Protein AF-A0A3P1ZSD2-F1 (afdb_monomer_lite)

Sequence (55 aa):
MSTAAHRRHDISDSVWKKLEPHLPGREGSWGGRAHDNRRFINAVFRIMRTGAPWR

Structure (mmCIF, N/CA/C/O backbone):
data_AF-A0A3P1ZSD2-F1
#
_entry.id   AF-A0A3P1ZSD2-F1
#
loop_
_atom_site.group_PDB
_atom_site.id
_atom_site.type_symbol
_atom_site.label_atom_id
_atom_site.label_alt_id
_atom_site.label_comp_id
_atom_site.label_asym_id
_atom_site.label_entity_id
_atom_site.label_seq_id
_atom_site.pdbx_PDB_ins_code
_atom_site.Cartn_x
_atom_site.Cartn_y
_atom_site.Cartn_z
_atom_site.occupancy
_atom_site.B_iso_or_equiv
_atom_site.auth_seq_id
_atom_site.auth_comp_id
_atom_site.auth_asym_id
_atom_site.auth_atom_id
_atom_site.pdbx_PDB_model_num
ATOM 1 N N . MET A 1 1 ? -15.718 18.401 -7.630 1.00 35.31 1 MET A N 1
ATOM 2 C CA . MET A 1 1 ? -15.319 17.098 -7.056 1.00 35.31 1 MET A CA 1
ATOM 3 C C . MET A 1 1 ? -14.046 16.675 -7.763 1.00 35.31 1 MET A C 1
ATOM 5 O O . MET A 1 1 ? -14.112 16.322 -8.931 1.00 35.31 1 MET A O 1
ATOM 9 N N . SER A 1 2 ? -12.887 1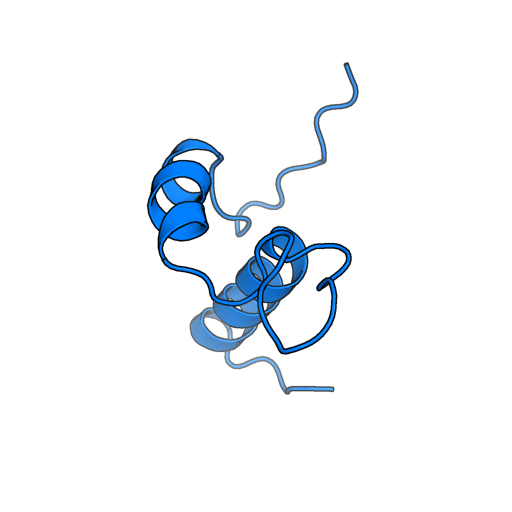6.859 -7.128 1.00 33.03 2 SER A N 1
ATOM 10 C CA . SER A 1 2 ? -11.601 16.543 -7.755 1.00 33.03 2 SER A CA 1
ATOM 11 C C . SER A 1 2 ? -11.469 15.026 -7.795 1.00 33.03 2 SER A C 1
ATOM 13 O O . SER A 1 2 ? -11.228 14.401 -6.764 1.00 33.03 2 SER A O 1
ATOM 15 N N . THR A 1 3 ? -11.732 14.418 -8.949 1.00 43.06 3 THR A N 1
ATOM 16 C CA . THR A 1 3 ? -11.464 13.001 -9.172 1.00 43.06 3 THR A CA 1
ATOM 17 C C . THR A 1 3 ? -9.964 12.835 -8.993 1.00 43.06 3 THR A C 1
ATOM 19 O O . THR A 1 3 ? -9.201 13.209 -9.883 1.00 43.06 3 THR A O 1
ATOM 22 N N . ALA A 1 4 ? -9.528 12.360 -7.819 1.00 53.41 4 ALA A N 1
ATOM 23 C CA . ALA A 1 4 ? -8.151 11.941 -7.614 1.00 53.41 4 ALA A CA 1
ATOM 24 C C . ALA A 1 4 ? -7.818 11.064 -8.815 1.00 53.41 4 ALA A C 1
ATOM 26 O O . ALA A 1 4 ? -8.537 10.092 -9.067 1.00 53.41 4 ALA A O 1
ATOM 27 N N . ALA A 1 5 ? -6.860 11.516 -9.628 1.00 46.47 5 ALA A N 1
ATOM 28 C CA . ALA A 1 5 ? -6.517 10.894 -10.890 1.00 46.47 5 ALA A CA 1
ATOM 29 C C . ALA A 1 5 ? -6.152 9.444 -10.586 1.00 46.47 5 ALA A C 1
ATOM 31 O O . ALA A 1 5 ? -5.031 9.172 -10.165 1.00 46.47 5 ALA A O 1
ATOM 32 N N . HIS A 1 6 ? -7.126 8.542 -10.721 1.00 55.88 6 HIS A N 1
ATOM 33 C CA . HIS A 1 6 ? -6.929 7.121 -10.527 1.00 55.88 6 HIS A CA 1
ATOM 34 C C . HIS A 1 6 ? -5.950 6.742 -11.621 1.00 55.88 6 HIS A C 1
ATOM 36 O O . HIS A 1 6 ? -6.319 6.634 -12.796 1.00 55.88 6 HIS A O 1
ATOM 42 N N . ARG A 1 7 ? -4.666 6.614 -11.271 1.00 63.66 7 ARG A N 1
ATOM 43 C CA . ARG A 1 7 ? -3.725 6.008 -12.199 1.00 63.66 7 ARG A CA 1
ATOM 44 C C . ARG A 1 7 ? -4.291 4.625 -12.466 1.00 63.66 7 ARG A C 1
ATOM 46 O O . ARG A 1 7 ? -4.836 3.991 -11.569 1.00 63.66 7 ARG A O 1
ATOM 53 N N . ARG A 1 8 ? -4.137 4.129 -13.692 1.00 63.69 8 ARG A N 1
ATOM 54 C CA . ARG A 1 8 ? -4.636 2.819 -14.162 1.00 63.69 8 ARG A CA 1
ATOM 55 C C . ARG A 1 8 ? -4.302 1.624 -13.238 1.00 63.69 8 ARG A C 1
ATOM 57 O O . ARG A 1 8 ? -4.765 0.514 -13.466 1.00 63.69 8 ARG A O 1
ATOM 64 N N . HIS A 1 9 ? -3.450 1.832 -12.242 1.00 69.12 9 HIS A N 1
ATOM 65 C CA . HIS A 1 9 ? -2.901 0.835 -11.340 1.00 69.12 9 HIS A CA 1
ATOM 66 C C . HIS A 1 9 ? -3.206 1.101 -9.862 1.00 69.12 9 HIS A C 1
ATOM 68 O O . HIS A 1 9 ? -2.679 0.377 -9.023 1.00 69.12 9 HIS A O 1
ATOM 74 N N . ASP A 1 10 ? -4.004 2.122 -9.545 1.00 76.69 10 ASP A N 1
ATOM 75 C CA . ASP A 1 10 ? -4.489 2.341 -8.186 1.00 76.69 10 ASP A CA 1
ATOM 76 C C . ASP A 1 10 ? -5.640 1.378 -7.878 1.00 76.69 10 ASP A C 1
ATOM 78 O O . ASP A 1 10 ? -6.436 1.022 -8.752 1.00 76.69 10 ASP A O 1
ATOM 82 N N . ILE A 1 11 ? -5.737 0.958 -6.618 1.00 79.81 11 ILE A N 1
ATOM 83 C CA . ILE A 1 11 ? -6.839 0.118 -6.154 1.00 79.81 11 ILE A CA 1
ATOM 84 C C . ILE A 1 11 ? -8.156 0.904 -6.158 1.00 79.81 11 ILE A C 1
ATOM 86 O O . ILE A 1 11 ? -8.225 2.060 -5.716 1.00 79.81 11 ILE A O 1
ATOM 90 N N . SER A 1 12 ? -9.217 0.254 -6.637 1.00 82.25 12 SER A N 1
ATOM 91 C CA . SER A 1 12 ? -10.563 0.822 -6.621 1.00 82.25 12 SER A CA 1
ATOM 92 C C . SER A 1 12 ? -11.077 0.987 -5.190 1.00 82.25 12 SER A C 1
ATOM 94 O O . SER A 1 12 ? -10.702 0.237 -4.284 1.00 82.25 12 SER A O 1
ATOM 96 N N . ASP A 1 13 ? -12.003 1.925 -4.985 1.00 80.50 13 ASP A N 1
ATOM 97 C CA . ASP A 1 13 ? -12.639 2.145 -3.679 1.00 80.50 13 ASP A CA 1
ATOM 98 C C . ASP A 1 13 ? -13.345 0.898 -3.135 1.00 80.50 13 ASP A C 1
ATOM 100 O O . ASP A 1 13 ? -13.391 0.677 -1.927 1.00 80.50 13 ASP A O 1
ATOM 104 N N . SER A 1 14 ? -13.881 0.052 -4.018 1.00 82.75 14 SER A N 1
ATOM 105 C CA . SER A 1 14 ? -14.556 -1.189 -3.631 1.00 82.75 14 SER A CA 1
ATOM 106 C C . SER A 1 14 ? -13.591 -2.243 -3.086 1.0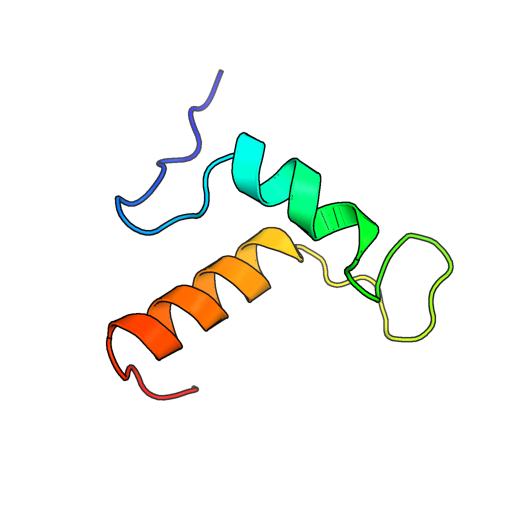0 82.75 14 SER A C 1
ATOM 108 O O . SER A 1 14 ? -13.932 -2.948 -2.137 1.00 82.75 14 SER A O 1
ATOM 110 N N . VAL A 1 15 ? -12.387 -2.341 -3.656 1.00 83.81 15 VAL A N 1
ATOM 111 C CA . VAL A 1 15 ? -11.314 -3.201 -3.137 1.00 83.81 15 VAL A CA 1
ATOM 112 C C . VAL A 1 15 ? -10.757 -2.607 -1.847 1.00 83.8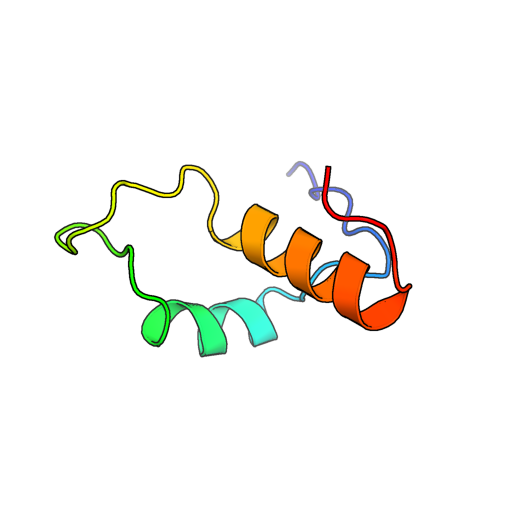1 15 VAL A C 1
ATOM 114 O O . VAL A 1 15 ? -10.579 -3.330 -0.869 1.00 83.81 15 VAL A O 1
ATOM 117 N N . TRP A 1 16 ? -10.569 -1.285 -1.811 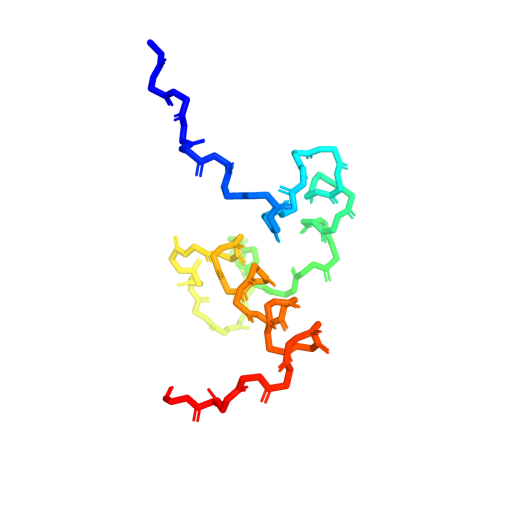1.00 83.69 16 TRP A N 1
ATOM 118 C CA . TRP A 1 16 ? -10.110 -0.577 -0.620 1.00 83.69 16 TRP A CA 1
ATOM 119 C C . TRP A 1 16 ? -11.020 -0.812 0.590 1.00 83.69 16 TRP A C 1
ATOM 121 O O . TRP A 1 16 ? -10.531 -1.220 1.637 1.00 83.69 16 TRP A O 1
ATOM 131 N N . LYS A 1 17 ? -12.341 -0.661 0.437 1.00 84.25 17 LYS A N 1
ATOM 132 C CA . LYS A 1 17 ? -13.320 -0.886 1.518 1.00 84.25 17 LYS A CA 1
ATOM 133 C C . LYS A 1 17 ? -13.280 -2.294 2.112 1.00 84.25 17 LYS A C 1
ATOM 135 O O . LYS A 1 17 ? -13.617 -2.471 3.277 1.00 84.25 17 LYS A O 1
ATOM 140 N N . LYS A 1 18 ? -12.896 -3.299 1.320 1.00 86.56 18 LYS A N 1
ATOM 141 C CA . LYS A 1 18 ? -12.726 -4.676 1.803 1.00 86.56 18 LYS A CA 1
ATOM 142 C C . LYS A 1 18 ? -11.408 -4.856 2.551 1.00 86.56 18 LYS A C 1
ATOM 144 O O . LYS A 1 18 ? -11.363 -5.633 3.490 1.00 86.56 18 LYS A O 1
ATOM 149 N N . LEU A 1 19 ? -10.354 -4.153 2.139 1.00 81.38 19 LEU A N 1
ATOM 150 C CA . LEU A 1 19 ? -9.013 -4.275 2.711 1.00 81.38 19 LEU A CA 1
ATOM 151 C C . LEU A 1 19 ? -8.833 -3.455 3.997 1.00 81.38 19 LEU A C 1
ATOM 153 O O . LEU A 1 19 ? -8.224 -3.931 4.949 1.00 81.38 19 LEU A O 1
ATOM 157 N N . GLU A 1 20 ? -9.385 -2.242 4.029 1.00 79.44 20 GLU A N 1
ATOM 158 C CA . GLU A 1 20 ? -9.329 -1.304 5.155 1.00 79.44 20 GLU A CA 1
ATOM 159 C C . GLU A 1 20 ? -9.611 -1.926 6.539 1.00 79.44 20 GLU A C 1
ATOM 161 O O . GLU A 1 20 ? -8.867 -1.620 7.472 1.00 79.44 20 GLU A O 1
ATOM 166 N N . PRO A 1 21 ? -10.620 -2.801 6.733 1.00 81.75 21 PRO A N 1
ATOM 167 C CA . PRO A 1 21 ? -10.860 -3.424 8.035 1.00 81.75 21 PRO A CA 1
ATOM 168 C C . PRO A 1 21 ? -9.793 -4.420 8.491 1.00 81.75 21 PRO A C 1
ATOM 170 O O . PRO A 1 21 ? -9.737 -4.717 9.680 1.00 81.75 21 PRO A O 1
ATOM 173 N N . HIS A 1 22 ? -8.956 -4.919 7.586 1.00 78.69 22 HIS A N 1
ATOM 174 C CA . HIS A 1 22 ? -7.913 -5.896 7.898 1.00 78.69 22 HIS A CA 1
ATOM 175 C C . HIS A 1 22 ? -6.536 -5.259 8.115 1.00 78.69 22 HIS A C 1
ATOM 177 O O . HIS A 1 22 ? -5.596 -5.959 8.487 1.00 78.69 22 HIS A O 1
ATOM 183 N N . LEU A 1 23 ? -6.392 -3.952 7.874 1.00 73.75 23 LEU A N 1
ATOM 184 C CA . LEU A 1 23 ? -5.111 -3.267 8.001 1.00 73.75 23 LEU A CA 1
ATOM 185 C C . LEU A 1 23 ? -4.822 -2.876 9.465 1.00 73.75 23 LEU A C 1
ATOM 187 O O . LEU A 1 23 ? -5.656 -2.220 10.098 1.00 73.75 23 LEU A O 1
ATOM 191 N N . PRO A 1 24 ? -3.631 -3.212 10.000 1.00 66.19 24 PRO A N 1
ATOM 192 C CA . PRO A 1 24 ? -3.136 -2.618 11.239 1.00 66.19 24 PRO A CA 1
ATOM 193 C C . PRO A 1 24 ? -2.806 -1.134 10.991 1.00 66.19 24 PRO A C 1
ATOM 195 O O . PRO A 1 24 ? -2.279 -0.788 9.937 1.00 66.19 24 PRO A O 1
ATOM 198 N N . GLY A 1 25 ? -3.136 -0.239 11.928 1.00 61.94 25 GLY A N 1
ATOM 199 C CA . GLY A 1 25 ? -2.959 1.217 11.769 1.00 61.94 25 GLY A CA 1
ATOM 200 C C . GLY A 1 25 ? -4.255 2.044 11.740 1.00 61.94 25 GLY A C 1
ATOM 201 O O . GLY A 1 25 ? -4.223 3.215 11.363 1.00 61.94 25 GLY A O 1
ATOM 202 N N . ARG A 1 26 ? -5.399 1.463 12.135 1.00 60.59 26 ARG A N 1
ATOM 203 C CA . ARG A 1 26 ? -6.619 2.208 12.503 1.00 60.59 26 ARG A CA 1
ATOM 204 C C . ARG A 1 26 ? -6.378 3.135 13.695 1.00 60.59 26 ARG A C 1
ATOM 206 O O . ARG A 1 26 ? -5.479 2.895 14.504 1.00 60.59 26 ARG A O 1
ATOM 213 N N . GLU A 1 27 ? -7.218 4.159 13.821 1.00 50.81 27 GLU A N 1
ATOM 214 C CA . GLU A 1 27 ? -7.281 5.024 15.002 1.00 50.81 27 GLU A CA 1
ATOM 215 C C . GLU A 1 27 ? -7.313 4.155 16.277 1.00 50.81 27 GLU A C 1
ATOM 217 O O . GLU A 1 27 ? -8.214 3.339 16.453 1.00 50.81 27 GLU A O 1
ATOM 222 N N . GLY A 1 28 ? -6.260 4.240 17.100 1.00 51.78 28 GLY A N 1
ATOM 223 C CA . GLY A 1 28 ? -6.094 3.427 18.314 1.00 51.78 28 GLY A CA 1
ATOM 224 C C . GLY A 1 28 ? -5.191 2.187 18.209 1.00 51.78 28 GLY A C 1
ATOM 225 O O . GLY A 1 28 ? -4.983 1.524 19.221 1.00 51.78 28 GLY A O 1
ATOM 226 N N . SER A 1 29 ? -4.612 1.871 17.045 1.00 54.59 29 SER A N 1
ATOM 227 C CA . SER A 1 29 ? -3.669 0.745 16.902 1.00 54.59 29 SER A CA 1
ATOM 228 C C . SER A 1 29 ? -2.197 1.182 16.912 1.00 54.59 29 SER A C 1
ATOM 230 O O . SER A 1 29 ? -1.826 2.246 16.413 1.00 54.59 29 SER A O 1
ATOM 232 N N . TRP A 1 30 ? -1.361 0.365 17.555 1.00 39.66 30 TRP A N 1
ATOM 233 C CA . TRP A 1 30 ? 0.063 0.623 17.779 1.00 39.66 30 TRP A CA 1
ATOM 234 C C . TRP A 1 30 ? 0.832 0.535 16.448 1.00 39.66 30 TRP A C 1
ATOM 236 O O . TRP A 1 30 ? 0.693 -0.455 15.733 1.00 39.66 30 TRP A O 1
ATOM 246 N N . GLY A 1 31 ? 1.612 1.567 16.099 1.00 50.59 31 GLY A N 1
ATOM 247 C CA . GLY A 1 31 ? 2.344 1.629 14.818 1.00 50.59 31 GLY A CA 1
ATOM 248 C C . GLY A 1 31 ? 2.314 2.974 14.081 1.00 50.59 31 GLY A C 1
ATOM 249 O O . GLY A 1 31 ? 2.860 3.078 12.988 1.00 50.59 31 GLY A O 1
ATOM 250 N N . GLY A 1 32 ? 1.718 4.011 14.678 1.00 49.44 32 GLY A N 1
ATOM 251 C CA . GLY A 1 32 ? 1.641 5.345 14.085 1.00 49.44 32 GLY A CA 1
ATOM 252 C C . GLY A 1 32 ? 0.548 5.446 13.019 1.00 49.44 32 GLY A C 1
ATOM 253 O O . GLY A 1 32 ? 0.263 4.506 12.283 1.00 49.44 32 GLY A O 1
ATOM 254 N N . ARG A 1 33 ? -0.096 6.614 12.939 1.00 53.78 33 ARG A N 1
ATOM 255 C CA . ARG A 1 33 ? -1.022 6.926 11.847 1.00 53.78 33 ARG A CA 1
ATOM 256 C C . ARG A 1 33 ? -0.234 6.893 10.543 1.00 53.78 33 ARG A C 1
ATOM 258 O O . ARG A 1 33 ? 0.509 7.829 10.255 1.00 53.78 33 ARG A O 1
ATOM 265 N N . ALA A 1 34 ? -0.396 5.851 9.740 1.00 57.16 34 ALA A N 1
ATOM 266 C CA . ALA A 1 34 ? 0.022 5.926 8.353 1.00 57.16 34 ALA A CA 1
ATOM 267 C C . ALA A 1 34 ? -0.872 6.973 7.680 1.00 57.16 34 ALA A C 1
ATOM 269 O O . ALA A 1 34 ? -2.059 6.751 7.447 1.00 57.16 34 ALA A O 1
ATOM 270 N N . HIS A 1 35 ? -0.283 8.150 7.454 1.00 58.53 35 HIS A N 1
ATOM 271 C CA . HIS A 1 35 ? -0.956 9.374 7.010 1.00 58.53 35 HIS A CA 1
ATOM 272 C C . HIS A 1 35 ? -1.821 9.146 5.756 1.00 58.53 35 HIS A C 1
ATOM 274 O O . HIS A 1 35 ? -2.840 9.800 5.599 1.00 58.53 35 HIS A O 1
ATOM 280 N N . ASP A 1 36 ? -1.457 8.152 4.933 1.00 75.00 36 ASP A N 1
ATOM 281 C CA . ASP A 1 36 ? -2.264 7.624 3.833 1.00 75.00 36 ASP A CA 1
ATOM 282 C C . ASP A 1 36 ? -2.026 6.108 3.635 1.00 75.00 36 ASP A C 1
ATOM 284 O O . ASP A 1 36 ? -1.252 5.693 2.763 1.00 75.00 36 ASP A O 1
ATOM 288 N N . ASN A 1 37 ? -2.718 5.248 4.397 1.00 76.38 37 ASN A N 1
ATOM 289 C CA . ASN A 1 37 ? -2.660 3.782 4.214 1.00 76.38 37 ASN A CA 1
ATOM 290 C C . ASN A 1 37 ? -2.937 3.357 2.761 1.00 76.38 37 ASN A C 1
ATOM 292 O O . ASN A 1 37 ? -2.294 2.454 2.222 1.00 76.38 37 ASN A O 1
ATOM 296 N N . ARG A 1 38 ? -3.858 4.051 2.085 1.00 79.31 38 ARG A N 1
ATOM 297 C CA . ARG A 1 38 ? -4.198 3.773 0.685 1.00 79.31 38 ARG A CA 1
ATOM 298 C C . ARG A 1 38 ? -3.019 4.008 -0.252 1.00 79.31 38 ARG A C 1
ATOM 300 O O . ARG A 1 38 ? -2.796 3.233 -1.179 1.00 79.31 38 ARG A O 1
ATOM 307 N N . ARG A 1 39 ? -2.232 5.053 0.005 1.00 78.19 39 ARG A N 1
ATOM 308 C CA . ARG A 1 39 ? -1.054 5.392 -0.798 1.00 78.19 39 ARG A CA 1
ATOM 309 C C . ARG A 1 39 ? 0.071 4.383 -0.592 1.00 78.19 39 ARG A C 1
ATOM 311 O O . ARG A 1 39 ? 0.720 4.011 -1.567 1.00 78.19 39 ARG A O 1
ATOM 318 N N . PHE A 1 40 ? 0.254 3.904 0.639 1.00 79.12 40 PHE A N 1
ATOM 319 C CA . PHE A 1 40 ? 1.192 2.824 0.943 1.00 79.12 40 PHE A CA 1
ATOM 320 C C . PHE A 1 40 ? 0.828 1.542 0.186 1.00 79.12 40 PHE A C 1
ATOM 322 O O . PHE A 1 40 ? 1.650 1.000 -0.549 1.00 79.12 40 PHE A O 1
ATOM 329 N N . ILE A 1 41 ? -0.430 1.108 0.276 1.00 83.50 41 ILE A N 1
ATOM 330 C CA . ILE A 1 41 ? -0.895 -0.104 -0.405 1.00 83.50 41 ILE A CA 1
ATOM 331 C C . ILE A 1 41 ? -0.810 0.030 -1.935 1.00 83.50 41 ILE A C 1
ATOM 333 O O . ILE A 1 41 ? -0.355 -0.898 -2.603 1.00 83.50 41 ILE A O 1
ATOM 337 N N . ASN A 1 42 ? -1.145 1.191 -2.508 1.00 83.75 42 ASN A N 1
ATOM 338 C CA . ASN A 1 42 ? -0.934 1.444 -3.940 1.00 83.75 42 ASN A CA 1
ATOM 339 C C . ASN A 1 42 ? 0.551 1.343 -4.339 1.00 83.75 42 ASN A C 1
ATOM 341 O O . ASN A 1 42 ? 0.870 0.817 -5.407 1.00 83.75 42 ASN A O 1
ATOM 345 N N . ALA A 1 43 ? 1.473 1.809 -3.490 1.00 83.25 43 ALA A N 1
ATOM 346 C CA . ALA A 1 43 ? 2.908 1.678 -3.736 1.00 83.25 43 ALA A CA 1
ATOM 347 C C . ALA A 1 43 ? 3.371 0.212 -3.679 1.00 83.25 43 ALA A C 1
ATOM 349 O O . ALA A 1 43 ? 4.090 -0.223 -4.581 1.00 83.25 43 ALA A O 1
ATOM 350 N N . VAL A 1 44 ? 2.899 -0.563 -2.693 1.00 84.69 44 VAL A N 1
ATOM 351 C CA . VAL A 1 44 ? 3.158 -2.011 -2.586 1.00 84.69 44 VAL A CA 1
ATOM 352 C C . VAL A 1 44 ? 2.697 -2.728 -3.856 1.00 84.69 44 VAL A C 1
ATOM 354 O O . VAL A 1 44 ? 3.483 -3.437 -4.483 1.00 84.69 44 VAL A O 1
ATOM 357 N N . PHE A 1 45 ? 1.455 -2.496 -4.293 1.00 84.38 45 PHE A N 1
ATOM 358 C CA . PHE A 1 45 ? 0.923 -3.128 -5.502 1.00 84.38 45 PHE A CA 1
ATOM 359 C C . PHE A 1 45 ? 1.677 -2.721 -6.762 1.00 84.3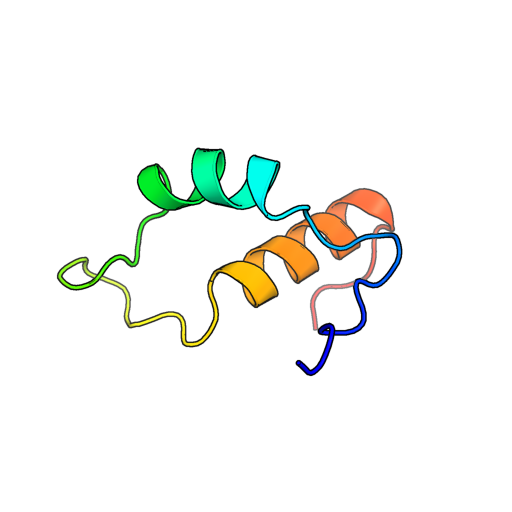8 45 PHE A C 1
ATOM 361 O O . PHE A 1 45 ? 1.897 -3.550 -7.646 1.00 84.38 45 PHE A O 1
ATOM 368 N N . ARG A 1 46 ? 2.111 -1.461 -6.858 1.00 83.56 46 ARG A N 1
ATOM 369 C CA . ARG A 1 46 ? 2.968 -1.022 -7.960 1.00 83.56 46 ARG A CA 1
ATOM 370 C C . ARG A 1 46 ? 4.269 -1.822 -7.983 1.00 83.56 46 ARG A C 1
ATOM 372 O O . ARG A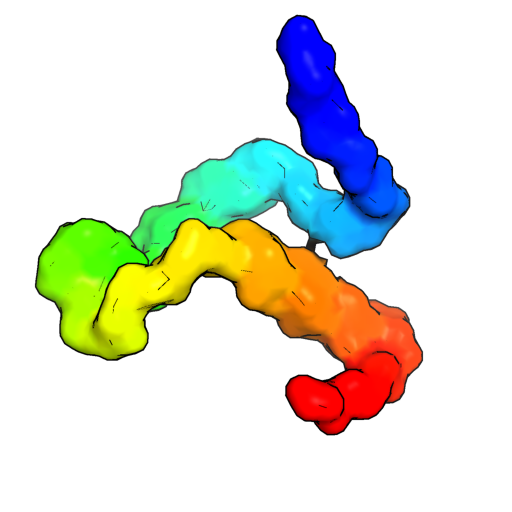 1 46 ? 4.618 -2.331 -9.041 1.00 83.56 46 ARG A O 1
ATOM 379 N N . ILE A 1 47 ? 4.950 -1.955 -6.847 1.00 86.56 47 ILE A N 1
ATOM 380 C CA . ILE A 1 47 ? 6.220 -2.684 -6.749 1.00 86.56 47 ILE A CA 1
ATOM 381 C C . ILE A 1 47 ? 6.030 -4.166 -7.068 1.00 86.56 47 ILE A C 1
ATOM 383 O O . ILE A 1 47 ? 6.763 -4.690 -7.900 1.00 86.56 47 ILE A O 1
ATOM 387 N N . MET A 1 48 ? 5.007 -4.817 -6.510 1.00 86.00 48 MET A N 1
ATOM 388 C CA . MET A 1 48 ? 4.708 -6.223 -6.807 1.00 86.00 48 MET A CA 1
ATOM 389 C C . MET A 1 48 ? 4.393 -6.457 -8.289 1.00 86.00 48 MET A C 1
ATOM 391 O O . MET A 1 48 ? 4.815 -7.456 -8.860 1.00 86.00 48 MET A O 1
ATOM 395 N N . ARG A 1 49 ? 3.669 -5.534 -8.934 1.00 81.88 49 ARG A N 1
ATOM 396 C CA . ARG A 1 49 ? 3.252 -5.686 -10.334 1.00 81.88 49 ARG A CA 1
ATOM 397 C C . ARG A 1 49 ? 4.355 -5.358 -11.338 1.00 81.88 49 ARG A C 1
ATOM 399 O O . ARG A 1 49 ? 4.347 -5.910 -12.432 1.00 81.88 49 ARG A O 1
ATOM 406 N N . THR A 1 50 ? 5.243 -4.416 -11.022 1.00 85.69 50 THR A N 1
ATOM 407 C CA . THR A 1 50 ? 6.262 -3.936 -11.973 1.00 85.69 50 THR A CA 1
ATOM 408 C C . THR A 1 50 ? 7.690 -4.310 -11.594 1.00 85.69 50 THR A C 1
ATOM 410 O O . THR A 1 50 ? 8.596 -3.982 -12.350 1.00 85.69 50 THR A O 1
ATOM 413 N N . GLY A 1 51 ? 7.920 -4.907 -10.422 1.00 87.31 51 GLY A N 1
ATOM 414 C CA . GLY A 1 51 ? 9.263 -5.159 -9.891 1.00 87.31 51 GLY A CA 1
ATOM 415 C C . GLY A 1 51 ? 10.060 -3.878 -9.627 1.00 87.31 51 GLY A C 1
ATOM 416 O O . GLY A 1 51 ? 11.285 -3.890 -9.695 1.00 87.31 51 GLY A O 1
ATOM 417 N N . ALA A 1 52 ? 9.382 -2.747 -9.395 1.00 85.75 52 ALA A N 1
ATOM 418 C CA . ALA A 1 52 ? 10.075 -1.481 -9.171 1.00 85.75 52 ALA A CA 1
ATOM 419 C C . ALA A 1 52 ? 10.881 -1.539 -7.859 1.00 85.75 52 ALA A C 1
ATOM 421 O O . ALA A 1 52 ? 10.391 -2.103 -6.882 1.00 85.75 52 ALA A O 1
ATOM 422 N N . PRO A 1 53 ? 12.083 -0.945 -7.800 1.00 85.69 53 PRO A N 1
ATOM 423 C CA . PRO A 1 53 ? 12.881 -0.954 -6.583 1.00 85.69 53 PRO A CA 1
ATOM 424 C C . PRO A 1 53 ? 12.175 -0.187 -5.458 1.00 85.69 53 PRO A C 1
ATOM 426 O O . PRO A 1 53 ? 11.598 0.882 -5.690 1.00 85.69 53 PRO A O 1
ATOM 429 N N . TRP A 1 54 ? 12.262 -0.722 -4.239 1.00 80.44 54 TRP A N 1
ATOM 430 C CA . TRP A 1 54 ? 11.990 0.044 -3.024 1.00 80.44 54 TRP A CA 1
ATOM 431 C C . TRP A 1 54 ? 13.053 1.144 -2.906 1.00 80.44 54 TRP A C 1
ATOM 433 O O . TRP A 1 54 ? 14.243 0.873 -3.065 1.00 80.44 54 TRP A O 1
ATOM 443 N N . ARG A 1 55 ? 12.614 2.386 -2.704 1.00 66.75 55 ARG A N 1
ATOM 444 C CA . ARG A 1 55 ? 13.460 3.571 -2.526 1.00 66.75 55 ARG A CA 1
ATOM 445 C C . ARG A 1 55 ? 13.212 4.171 -1.157 1.00 66.75 55 ARG A C 1
ATOM 447 O O . ARG A 1 55 ? 12.033 4.136 -0.739 1.00 66.75 55 ARG A O 1
#

Secondary structure (DSSP, 8-state):
-------TTSPPHHHHHHHGGG-S-STT-SS---TTHHHHHHHHHHHHHH-PPP-

Foldseek 3Di:
DPPPPQDPQQDDPVVVVVCVVVDAQPDPGPDDRPVCPSVVVSVVSCCVVPVDDDD

Radius of gyration: 12.58 Å; chains: 1; bounding box: 29×23×32 Å

pLDDT: mean 70.75, std 15.32, range [33.03, 87.31]